Protein AF-A0A6M4NQF6-F1 (afdb_monomer_lite)

Sequence (133 aa):
MIDLNFTDERILATLSPANLKTKEDGSIFQKNGPRLRLYLDAFLLQAAGYEPDAKLSLYSAVRNEKFAALRFCIGSSGLSLSPILRSGKREVRIPGSALRFDMPRFRRVKCWFQIDTAKNTLTVAIPFGSEGC

Radius of gyration: 16.03 Å; chains: 1; bounding box: 34×42×46 Å

Structure (mmCIF, N/CA/C/O backbone):
data_AF-A0A6M4NQF6-F1
#
_entry.id   AF-A0A6M4NQF6-F1
#
loop_
_atom_site.group_PDB
_atom_site.id
_atom_site.type_symbol
_atom_site.label_atom_id
_atom_site.label_alt_id
_atom_site.label_comp_id
_atom_site.label_asym_id
_atom_site.label_entity_id
_atom_site.label_seq_id
_atom_site.pdbx_PDB_ins_code
_atom_site.Cartn_x
_atom_site.Cartn_y
_atom_site.Cartn_z
_atom_site.occupancy
_atom_site.B_iso_or_equiv
_atom_site.auth_seq_id
_atom_site.auth_comp_id
_atom_site.auth_asym_id
_atom_site.auth_atom_id
_atom_site.pdbx_PDB_model_num
ATOM 1 N N . MET A 1 1 ? -5.565 -19.513 -12.459 1.00 33.28 1 MET A N 1
ATOM 2 C CA . MET A 1 1 ? -5.362 -19.505 -10.994 1.00 33.28 1 MET A CA 1
ATOM 3 C C . MET A 1 1 ? -4.105 -18.694 -10.738 1.00 33.28 1 MET A C 1
ATOM 5 O O . MET A 1 1 ? -3.098 -19.023 -11.345 1.00 33.28 1 MET A O 1
ATOM 9 N N . ILE A 1 2 ? -4.170 -17.596 -9.982 1.00 34.19 2 ILE A N 1
ATOM 10 C CA . ILE A 1 2 ? -2.961 -16.833 -9.627 1.00 34.19 2 ILE A CA 1
ATOM 11 C C . ILE A 1 2 ? -2.475 -17.390 -8.294 1.00 34.19 2 ILE A C 1
ATOM 13 O O . ILE A 1 2 ? -3.162 -17.241 -7.285 1.00 34.19 2 ILE A O 1
ATOM 17 N N . ASP A 1 3 ? -1.331 -18.064 -8.329 1.00 36.69 3 ASP A N 1
ATOM 18 C CA . ASP A 1 3 ? -0.634 -18.569 -7.151 1.00 36.69 3 ASP A CA 1
ATOM 19 C C . ASP A 1 3 ? 0.043 -17.382 -6.445 1.00 36.69 3 ASP A C 1
ATOM 21 O O . ASP A 1 3 ? 1.017 -16.812 -6.936 1.00 36.69 3 ASP A O 1
ATOM 25 N N . LEU A 1 4 ? -0.527 -16.932 -5.326 1.00 43.53 4 LEU A N 1
ATOM 26 C CA . LEU A 1 4 ? -0.016 -15.805 -4.538 1.00 43.53 4 LEU A CA 1
ATOM 27 C C . LEU A 1 4 ? 0.920 -16.319 -3.435 1.00 43.53 4 LEU A C 1
ATOM 29 O O . LEU A 1 4 ? 0.620 -16.196 -2.251 1.00 43.53 4 LEU A O 1
ATOM 33 N N . ASN A 1 5 ? 2.061 -16.894 -3.815 1.00 42.84 5 ASN A N 1
ATOM 34 C CA . ASN A 1 5 ? 3.075 -17.378 -2.871 1.00 42.84 5 ASN A CA 1
ATOM 35 C C . ASN A 1 5 ? 4.290 -16.440 -2.805 1.00 42.84 5 ASN A C 1
ATOM 37 O O . ASN A 1 5 ? 5.388 -16.807 -3.197 1.00 42.84 5 ASN A O 1
ATOM 41 N N . PHE A 1 6 ? 4.101 -15.220 -2.288 1.00 47.41 6 PHE A N 1
ATOM 42 C CA . PHE A 1 6 ? 5.212 -14.298 -1.994 1.00 47.41 6 PHE A CA 1
ATOM 43 C C . PHE A 1 6 ? 4.910 -13.425 -0.769 1.00 47.41 6 PHE A C 1
ATOM 45 O O . PHE A 1 6 ? 4.572 -12.248 -0.899 1.00 47.41 6 PHE A O 1
ATOM 52 N N . THR A 1 7 ? 4.970 -13.984 0.444 1.00 50.38 7 THR A N 1
ATOM 53 C CA . THR A 1 7 ? 5.071 -13.152 1.655 1.00 50.38 7 THR A CA 1
ATOM 54 C C . THR A 1 7 ? 6.487 -12.598 1.734 1.00 50.38 7 THR A C 1
ATOM 56 O O . THR A 1 7 ? 7.342 -13.140 2.432 1.00 50.38 7 THR A O 1
ATOM 59 N N . ASP A 1 8 ? 6.750 -11.546 0.974 1.00 60.25 8 ASP A N 1
ATOM 60 C CA . ASP A 1 8 ? 8.050 -10.895 0.944 1.00 60.25 8 ASP A CA 1
ATOM 61 C C . ASP A 1 8 ? 8.042 -9.694 1.907 1.00 60.25 8 ASP A C 1
ATOM 63 O O . ASP A 1 8 ? 7.089 -8.912 1.963 1.00 60.25 8 ASP A O 1
ATOM 67 N N . GLU A 1 9 ? 9.105 -9.515 2.693 1.00 68.94 9 GLU A N 1
ATOM 68 C CA . GLU A 1 9 ? 9.234 -8.412 3.662 1.00 68.94 9 GLU A CA 1
ATOM 69 C C . GLU A 1 9 ? 9.323 -7.034 2.991 1.00 68.94 9 GLU A C 1
ATOM 71 O O . GLU A 1 9 ? 9.434 -5.994 3.655 1.00 68.94 9 GLU A O 1
ATOM 76 N N . ARG A 1 10 ? 9.279 -7.001 1.659 1.00 87.06 10 ARG A N 1
ATOM 77 C CA . ARG A 1 10 ? 9.384 -5.793 0.853 1.00 87.06 10 ARG A CA 1
ATOM 78 C C . ARG A 1 10 ? 8.201 -4.856 1.026 1.00 87.06 10 ARG A C 1
ATOM 80 O O . ARG A 1 10 ? 8.459 -3.655 1.064 1.00 87.06 10 ARG A O 1
ATOM 87 N N . ILE A 1 11 ? 6.978 -5.347 1.244 1.00 92.56 11 ILE A N 1
ATOM 88 C CA . ILE A 1 11 ? 5.823 -4.488 1.555 1.00 92.56 11 ILE A CA 1
ATOM 89 C C . ILE A 1 11 ? 5.180 -4.866 2.889 1.00 92.56 11 ILE A C 1
ATOM 91 O O . ILE A 1 11 ? 4.787 -6.007 3.122 1.00 92.56 11 ILE A O 1
ATOM 95 N N . LEU A 1 12 ? 5.019 -3.867 3.755 1.00 93.38 12 LEU A N 1
ATOM 96 C CA . LEU A 1 12 ? 4.307 -3.990 5.025 1.00 93.38 12 LEU A CA 1
ATOM 97 C C . LEU A 1 12 ? 3.131 -3.019 5.063 1.00 93.38 12 LEU A C 1
ATOM 99 O O . LEU A 1 12 ? 3.241 -1.906 4.555 1.00 93.38 12 LEU A O 1
ATOM 103 N N . ALA A 1 13 ? 2.044 -3.396 5.727 1.00 92.81 13 ALA A N 1
ATOM 104 C CA . ALA A 1 13 ? 0.905 -2.517 5.951 1.00 92.81 13 ALA A CA 1
ATOM 105 C C . ALA A 1 13 ? 0.674 -2.276 7.442 1.00 92.81 13 ALA A C 1
ATOM 107 O O . ALA A 1 13 ? 0.810 -3.191 8.256 1.00 92.81 13 ALA A O 1
ATOM 108 N N . THR A 1 14 ? 0.268 -1.059 7.796 1.00 92.00 14 THR A N 1
ATOM 109 C CA . THR A 1 14 ? -0.280 -0.736 9.120 1.00 92.00 14 THR A CA 1
ATOM 110 C C . THR A 1 14 ? -1.592 0.020 8.968 1.00 92.00 14 THR A C 1
ATOM 112 O O . THR A 1 14 ? -1.745 0.843 8.061 1.00 92.00 14 THR A O 1
ATOM 115 N N . LEU A 1 15 ? -2.540 -0.240 9.867 1.00 88.50 15 LEU A N 1
ATOM 116 C CA . LEU A 1 15 ? -3.781 0.517 9.947 1.00 88.50 15 LEU A CA 1
ATOM 117 C C . LEU A 1 15 ? -3.739 1.407 11.188 1.00 88.50 15 LEU A C 1
ATOM 119 O O . LEU A 1 15 ? -3.750 0.935 12.323 1.00 88.50 15 LEU A O 1
ATOM 123 N N . SER A 1 16 ? -3.675 2.718 10.972 1.00 82.50 16 SER A N 1
ATOM 124 C CA . SER A 1 16 ? -3.837 3.694 12.047 1.00 82.50 16 SER A CA 1
ATOM 125 C C . SER A 1 16 ? -5.334 3.921 12.289 1.00 82.50 16 SER A C 1
ATOM 127 O O . SER A 1 16 ? -6.035 4.263 11.329 1.00 82.50 16 SER A O 1
ATOM 129 N N . PRO A 1 17 ? -5.838 3.771 13.528 1.00 77.56 17 PRO A N 1
ATOM 130 C CA . PRO A 1 17 ? -7.229 4.077 13.842 1.00 77.56 17 PRO A CA 1
ATOM 131 C C . PRO A 1 17 ? -7.514 5.578 13.692 1.00 77.56 17 PRO A C 1
ATOM 133 O O . PRO A 1 17 ? -6.595 6.400 13.603 1.00 77.56 17 PRO A O 1
ATOM 136 N N . ALA A 1 18 ? -8.799 5.939 13.684 1.00 81.25 18 ALA A N 1
ATOM 137 C CA . ALA A 1 18 ? -9.210 7.334 13.760 1.00 81.25 18 ALA A CA 1
ATOM 138 C C . ALA A 1 18 ? -8.674 7.980 15.050 1.00 81.25 18 ALA A C 1
ATOM 140 O O . ALA A 1 18 ? -8.688 7.371 16.120 1.00 81.25 18 ALA A O 1
ATOM 141 N N . ASN A 1 19 ? -8.202 9.221 14.949 1.00 81.50 19 ASN A N 1
ATOM 142 C CA . ASN A 1 19 ? -7.815 10.016 16.109 1.00 81.50 19 ASN A CA 1
ATOM 143 C C . ASN A 1 19 ? -9.011 10.876 16.521 1.00 81.50 19 ASN A C 1
ATOM 14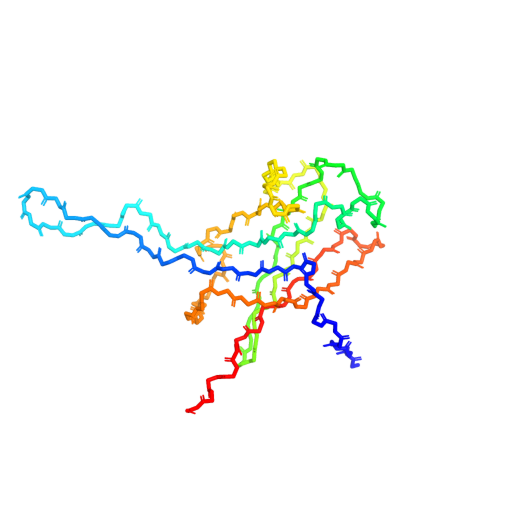5 O O . ASN A 1 19 ? -9.403 11.777 15.773 1.00 81.50 19 ASN A O 1
ATOM 149 N N . LEU A 1 20 ? -9.573 10.581 17.690 1.00 86.62 20 LEU A N 1
ATOM 150 C CA . LEU A 1 20 ? -10.655 11.346 18.298 1.00 86.62 20 LEU A CA 1
ATOM 151 C C . LEU A 1 20 ? -10.079 12.327 19.321 1.00 86.62 20 LEU A C 1
ATOM 153 O O . LEU A 1 20 ? -9.113 12.014 20.019 1.00 86.62 20 LEU A O 1
ATOM 157 N N . LYS A 1 21 ? -10.667 13.517 19.396 1.00 89.56 21 LYS A N 1
ATOM 158 C CA . LYS A 1 21 ? -10.356 14.538 20.392 1.00 89.56 21 LYS A CA 1
ATOM 159 C C . LYS A 1 21 ? -11.631 15.002 21.076 1.00 89.56 21 LYS A C 1
ATOM 161 O O . LYS A 1 21 ? -12.680 15.063 20.444 1.00 89.56 21 LYS A O 1
ATOM 166 N N . THR A 1 22 ? -11.503 15.378 22.337 1.00 92.94 22 THR A N 1
ATOM 167 C CA . THR A 1 22 ? -12.572 16.016 23.105 1.00 92.94 22 THR A CA 1
ATOM 168 C C . THR A 1 22 ? -12.387 17.530 23.039 1.00 92.94 22 THR A C 1
ATOM 170 O O . THR A 1 22 ? -11.256 18.016 23.132 1.00 92.94 22 THR A O 1
ATOM 173 N N . LYS A 1 23 ? -13.471 18.267 22.811 1.00 91.56 23 LYS A N 1
ATOM 174 C CA . LYS A 1 23 ? -13.510 19.728 22.932 1.00 91.56 23 LYS A CA 1
ATOM 175 C C . LYS A 1 23 ? -13.654 20.138 24.402 1.00 91.56 23 LYS A C 1
ATOM 177 O O . LYS A 1 23 ? -13.928 19.305 25.261 1.00 91.56 23 LYS A O 1
ATOM 182 N N . GLU A 1 24 ? -13.502 21.430 24.674 1.00 91.44 24 GLU A N 1
ATOM 183 C CA . GLU A 1 24 ? -13.689 22.008 26.014 1.00 91.44 24 GLU A CA 1
ATOM 184 C C . GLU A 1 24 ? -15.123 21.834 26.542 1.00 91.44 24 GLU A C 1
ATOM 186 O O . GLU A 1 24 ? -15.314 21.652 27.738 1.00 91.44 24 GLU A O 1
ATOM 191 N N . ASP A 1 25 ? -16.118 21.790 25.648 1.00 93.00 25 ASP A N 1
ATOM 192 C CA . ASP A 1 25 ? -17.532 21.535 25.969 1.00 93.00 25 ASP A CA 1
ATOM 193 C C . ASP A 1 25 ? -17.859 20.049 26.243 1.00 93.00 25 ASP A C 1
ATOM 195 O O . ASP A 1 25 ? -19.021 19.686 26.420 1.00 93.00 25 ASP A O 1
ATOM 199 N N . GLY A 1 26 ? -16.851 19.169 26.247 1.00 89.94 26 GLY A N 1
ATOM 200 C CA . GLY A 1 26 ? -17.012 17.727 26.443 1.00 89.94 26 GLY A CA 1
ATOM 201 C C . GLY A 1 26 ? -17.432 16.943 25.193 1.00 89.94 26 GLY A C 1
ATOM 202 O O . GLY A 1 26 ? -17.436 15.711 25.228 1.00 89.94 26 GLY A O 1
ATOM 203 N N . SER A 1 27 ? -17.734 17.598 24.066 1.00 92.75 27 SER A N 1
ATOM 204 C CA . SER A 1 27 ? -18.085 16.905 22.821 1.00 92.75 27 SER A CA 1
ATOM 205 C C . SER A 1 27 ? -16.869 16.233 22.168 1.00 92.75 27 SER A C 1
ATOM 207 O O . SER A 1 27 ? -15.755 16.762 22.162 1.00 92.75 27 SER A O 1
ATOM 209 N N . ILE A 1 28 ? -17.072 15.047 21.585 1.00 90.81 28 ILE A N 1
ATOM 210 C CA . ILE A 1 28 ? -16.023 14.293 20.882 1.00 90.81 28 ILE A CA 1
ATOM 211 C C . ILE A 1 28 ? -16.096 14.593 19.383 1.00 90.81 28 ILE A C 1
ATOM 213 O O . ILE A 1 28 ? -17.158 14.498 18.772 1.00 90.81 28 ILE A O 1
ATOM 217 N N . PHE A 1 29 ? -14.954 14.898 18.764 1.00 88.38 29 PHE A N 1
ATOM 218 C CA . PHE A 1 29 ? -14.828 15.057 17.316 1.00 88.38 29 PHE A CA 1
ATOM 219 C C . PHE A 1 29 ? -13.656 14.253 16.746 1.00 88.38 29 PHE A C 1
ATOM 221 O O . PHE A 1 29 ? -12.646 13.998 17.407 1.00 88.38 29 PHE A O 1
ATOM 228 N N . GLN A 1 30 ? -13.764 13.870 15.476 1.00 86.06 30 GLN A N 1
ATOM 229 C CA . GLN A 1 30 ? -12.702 13.167 14.766 1.00 86.06 30 GLN A CA 1
ATOM 230 C C . GLN A 1 30 ? -11.679 14.162 14.204 1.00 86.06 30 GLN A C 1
ATOM 232 O O . GLN A 1 30 ? -11.943 14.844 13.218 1.00 86.06 30 GLN A O 1
ATOM 237 N N . LYS A 1 31 ? -10.475 14.210 14.790 1.00 83.81 31 LYS A N 1
ATOM 238 C CA . LYS A 1 31 ? -9.364 15.032 14.279 1.00 83.81 31 LYS A CA 1
ATOM 239 C C . LYS A 1 31 ? -8.764 14.446 13.002 1.00 83.81 31 LYS A C 1
ATOM 241 O O . LYS A 1 31 ? -8.394 15.182 12.096 1.00 83.81 31 LYS A O 1
ATOM 246 N N . ASN A 1 32 ? -8.608 13.124 12.945 1.00 80.06 32 ASN A N 1
ATOM 247 C CA . ASN A 1 32 ? -8.106 12.421 11.764 1.00 80.06 32 ASN A CA 1
ATOM 248 C C . ASN A 1 32 ? -8.899 11.134 11.550 1.00 80.06 32 ASN A C 1
ATOM 250 O O . ASN A 1 32 ? -9.119 10.393 12.505 1.00 80.06 32 ASN A O 1
ATOM 254 N N . GLY A 1 33 ? -9.259 10.840 10.301 1.00 78.38 33 GLY A N 1
ATOM 255 C CA . GLY A 1 33 ? -9.827 9.541 9.943 1.00 78.38 33 GLY A CA 1
ATOM 256 C C . GLY A 1 33 ? -8.815 8.397 10.019 1.00 78.38 33 GLY A C 1
ATOM 257 O O . GLY A 1 33 ? -7.609 8.649 10.144 1.00 78.38 33 GLY A O 1
ATOM 258 N N . PRO A 1 34 ? -9.296 7.146 9.931 1.00 82.81 34 PRO A N 1
ATOM 259 C CA . PRO A 1 34 ? -8.424 5.987 9.839 1.00 82.81 34 PRO A CA 1
ATOM 260 C C . PRO A 1 34 ? -7.551 6.091 8.585 1.00 82.81 34 PRO A C 1
ATOM 262 O O . PRO A 1 34 ? -7.967 6.617 7.546 1.00 82.81 34 PRO A O 1
ATOM 265 N N . ARG A 1 35 ? -6.310 5.619 8.689 1.00 88.56 35 ARG A N 1
ATOM 266 C CA . ARG A 1 35 ? -5.332 5.689 7.598 1.00 88.56 35 ARG A CA 1
ATOM 267 C C . ARG A 1 35 ? -4.621 4.365 7.451 1.00 88.56 35 ARG A C 1
ATOM 269 O O . ARG A 1 35 ? -4.019 3.875 8.406 1.00 88.56 35 ARG A O 1
ATOM 276 N N . LEU A 1 36 ? -4.642 3.844 6.236 1.00 92.81 36 LEU A N 1
ATOM 277 C CA . LEU A 1 36 ? -3.798 2.737 5.843 1.00 92.81 36 LEU A CA 1
ATOM 278 C C . LEU A 1 36 ? -2.443 3.291 5.400 1.00 92.81 36 LEU A C 1
ATOM 280 O O . LEU A 1 36 ? -2.369 4.264 4.647 1.00 92.81 36 LEU A O 1
ATOM 284 N N . ARG A 1 37 ? -1.364 2.676 5.869 1.00 93.88 37 ARG A N 1
ATOM 285 C CA . ARG A 1 37 ? -0.002 3.000 5.446 1.00 93.88 37 ARG A CA 1
ATOM 286 C C . ARG A 1 37 ? 0.623 1.764 4.836 1.00 93.88 37 ARG A C 1
ATOM 288 O O . ARG A 1 37 ? 0.615 0.716 5.478 1.00 93.88 37 ARG A O 1
ATOM 295 N N . LEU A 1 38 ? 1.173 1.901 3.635 1.00 94.75 38 LEU A N 1
ATOM 296 C CA . LEU A 1 38 ? 2.026 0.876 3.043 1.00 94.75 38 LEU A CA 1
ATOM 297 C C . LEU A 1 38 ? 3.480 1.335 3.140 1.00 94.75 38 LEU A C 1
ATOM 299 O O . LEU A 1 38 ? 3.802 2.474 2.804 1.00 94.75 38 LEU A O 1
ATOM 303 N N . TYR A 1 39 ? 4.343 0.440 3.602 1.00 94.69 39 TYR A N 1
ATOM 304 C CA . TYR A 1 39 ? 5.784 0.620 3.709 1.00 94.69 39 TYR A CA 1
ATOM 305 C C . TYR A 1 39 ? 6.449 -0.261 2.667 1.00 94.69 39 TYR A C 1
ATOM 307 O O . TYR A 1 39 ? 6.526 -1.476 2.841 1.00 94.69 39 TYR A O 1
ATOM 315 N N . LEU A 1 40 ? 6.905 0.358 1.589 1.00 94.75 40 LEU A N 1
ATOM 316 C CA . LEU A 1 40 ? 7.556 -0.306 0.471 1.00 94.75 40 LEU A CA 1
ATOM 317 C C . LEU A 1 40 ? 9.065 -0.281 0.695 1.00 94.75 40 LEU A C 1
ATOM 319 O O . LEU A 1 40 ? 9.605 0.688 1.226 1.00 94.75 40 LEU A O 1
ATOM 323 N N . ASP A 1 41 ? 9.755 -1.339 0.292 1.00 93.62 41 ASP A N 1
ATOM 324 C CA . ASP A 1 41 ? 11.207 -1.339 0.147 1.00 93.62 41 ASP A CA 1
ATOM 325 C C . ASP A 1 41 ? 11.651 -0.149 -0.712 1.00 93.62 41 ASP A C 1
ATOM 327 O O . ASP A 1 41 ? 11.027 0.145 -1.734 1.00 93.62 41 ASP A O 1
ATOM 331 N N . ALA A 1 42 ? 12.682 0.580 -0.271 1.00 90.44 42 ALA A N 1
ATOM 332 C CA . ALA A 1 42 ? 13.044 1.862 -0.879 1.00 90.44 42 ALA A CA 1
ATOM 333 C C . ALA A 1 42 ? 13.385 1.756 -2.371 1.00 90.44 42 ALA A C 1
ATOM 335 O O . ALA A 1 42 ? 13.159 2.714 -3.110 1.00 90.44 42 ALA A O 1
ATOM 336 N N . PHE A 1 43 ? 13.878 0.593 -2.799 1.00 90.62 43 PHE A N 1
ATOM 337 C CA . PHE A 1 43 ? 14.298 0.319 -4.169 1.00 90.62 43 PHE A CA 1
ATOM 338 C C . PHE A 1 43 ? 13.319 -0.586 -4.921 1.00 90.62 43 PHE A C 1
ATOM 340 O O . PHE A 1 43 ? 13.624 -1.017 -6.027 1.00 90.62 43 PHE A O 1
ATOM 347 N N . LEU A 1 44 ? 12.138 -0.872 -4.359 1.00 93.19 44 LEU A N 1
ATOM 348 C CA . LEU A 1 44 ? 11.184 -1.812 -4.949 1.00 93.19 44 LEU A CA 1
ATOM 349 C C . LEU A 1 44 ? 10.795 -1.442 -6.385 1.00 93.19 44 LEU A C 1
ATOM 351 O O . LEU A 1 44 ? 10.847 -2.285 -7.274 1.00 93.19 44 LEU A O 1
ATOM 355 N N . LEU A 1 45 ? 10.395 -0.184 -6.595 1.00 93.50 45 LEU A N 1
ATOM 356 C CA . LEU A 1 45 ? 9.960 0.296 -7.907 1.00 93.50 45 LEU A CA 1
ATOM 357 C C . LEU A 1 45 ? 11.156 0.504 -8.849 1.00 93.50 45 LEU A C 1
ATOM 359 O O . LEU A 1 45 ? 11.075 0.151 -10.019 1.00 93.50 45 LEU A O 1
ATOM 363 N N . GLN A 1 46 ? 12.291 0.980 -8.332 1.00 92.94 46 GLN A N 1
ATOM 364 C CA . GLN A 1 46 ? 13.513 1.151 -9.129 1.00 92.94 46 GLN A CA 1
ATOM 365 C C . GLN A 1 46 ? 14.046 -0.182 -9.659 1.00 92.94 46 GLN A C 1
ATOM 367 O O . GLN A 1 46 ? 14.412 -0.280 -10.824 1.00 92.94 46 GLN A O 1
ATOM 372 N N . ALA A 1 47 ? 14.007 -1.239 -8.843 1.00 91.50 47 ALA A N 1
ATOM 373 C CA . ALA A 1 47 ? 14.376 -2.589 -9.265 1.00 91.50 47 ALA A CA 1
ATOM 374 C C . ALA A 1 47 ? 13.464 -3.142 -10.376 1.00 91.50 47 ALA A C 1
ATOM 376 O O . ALA A 1 47 ? 13.863 -4.055 -11.090 1.00 91.50 47 ALA A O 1
ATOM 377 N N . ALA A 1 48 ? 12.255 -2.593 -10.530 1.00 91.00 48 ALA A N 1
ATOM 378 C CA . ALA A 1 48 ? 11.336 -2.906 -11.621 1.00 91.00 48 ALA A CA 1
ATOM 379 C C . ALA A 1 48 ? 11.436 -1.921 -12.808 1.00 91.00 48 ALA A C 1
ATOM 381 O O . ALA A 1 48 ? 10.635 -2.017 -13.734 1.00 91.00 48 ALA A O 1
ATOM 382 N N . GLY A 1 49 ? 12.402 -0.992 -12.790 1.00 94.69 49 GLY A N 1
ATOM 383 C CA . GLY A 1 49 ? 12.674 -0.044 -13.875 1.00 94.69 49 GLY A CA 1
ATOM 384 C C . GLY A 1 49 ? 11.929 1.292 -13.793 1.00 94.69 49 GLY A C 1
ATOM 385 O O . GLY A 1 49 ? 11.938 2.036 -14.767 1.00 94.69 49 GLY A O 1
ATOM 386 N N . TYR A 1 50 ? 11.277 1.612 -12.669 1.00 95.31 50 TYR A N 1
ATOM 387 C CA . TYR A 1 50 ? 10.572 2.888 -12.503 1.00 95.31 50 TYR A CA 1
ATOM 388 C C . TYR A 1 50 ? 11.445 3.974 -11.872 1.00 95.31 50 TYR A C 1
ATOM 390 O O . TYR A 1 50 ? 12.321 3.696 -11.051 1.00 95.31 50 TYR A O 1
ATOM 398 N N . GLU A 1 51 ? 11.115 5.227 -12.180 1.00 92.62 51 GLU A N 1
ATOM 399 C CA . GLU A 1 51 ? 11.803 6.395 -11.635 1.00 92.62 51 GLU A CA 1
ATOM 400 C C . GLU A 1 51 ? 11.710 6.494 -10.096 1.00 92.62 51 GLU A C 1
ATOM 402 O O . GLU A 1 51 ? 10.696 6.112 -9.495 1.00 92.62 51 GLU A O 1
ATOM 407 N N . PRO A 1 52 ? 12.736 7.047 -9.417 1.00 87.75 52 PRO A N 1
ATOM 408 C CA . PRO A 1 52 ? 12.746 7.212 -7.962 1.00 87.75 52 PRO A CA 1
ATOM 409 C C . PRO A 1 52 ? 11.595 8.045 -7.383 1.00 87.75 52 PRO A C 1
ATOM 411 O O . PRO A 1 52 ? 11.318 7.941 -6.182 1.00 87.75 52 PRO A O 1
ATOM 414 N N . ASP A 1 53 ? 10.968 8.897 -8.189 1.00 90.06 53 ASP A N 1
ATOM 415 C CA . ASP A 1 53 ? 9.850 9.768 -7.825 1.00 90.06 53 ASP A CA 1
ATOM 416 C C . ASP A 1 53 ? 8.494 9.266 -8.351 1.00 90.06 53 ASP A C 1
ATOM 418 O O . ASP A 1 53 ? 7.485 9.968 -8.221 1.00 90.06 53 ASP A O 1
ATOM 422 N N . ALA A 1 54 ? 8.448 8.032 -8.872 1.00 94.38 54 ALA A N 1
ATOM 423 C CA . ALA A 1 54 ? 7.215 7.385 -9.287 1.00 94.38 54 ALA A CA 1
ATOM 424 C C . ALA A 1 54 ? 6.156 7.430 -8.172 1.00 94.38 54 ALA A C 1
ATOM 426 O O . ALA A 1 54 ? 6.409 7.152 -6.993 1.00 94.38 54 ALA A O 1
ATOM 427 N N . LYS A 1 55 ? 4.938 7.777 -8.572 1.00 95.81 55 LYS A N 1
ATOM 428 C CA . LYS A 1 55 ? 3.763 7.925 -7.719 1.00 95.81 55 LYS A CA 1
ATOM 429 C C . LYS A 1 55 ? 2.809 6.760 -7.919 1.00 95.81 55 LYS A C 1
ATOM 431 O O . LYS A 1 55 ? 2.796 6.106 -8.962 1.00 95.81 55 LYS A O 1
ATOM 436 N N . LEU A 1 56 ? 1.995 6.523 -6.894 1.00 97.12 56 LEU A N 1
ATOM 437 C CA . LEU A 1 56 ? 1.005 5.454 -6.876 1.00 97.12 56 LEU A CA 1
ATOM 438 C C . LEU A 1 56 ? -0.406 6.040 -6.880 1.00 97.12 56 LEU A C 1
ATOM 440 O O . LEU A 1 56 ? -0.829 6.692 -5.924 1.00 97.12 56 LEU A O 1
ATOM 444 N N . SER A 1 57 ? -1.156 5.769 -7.942 1.00 96.69 57 SER A N 1
ATOM 445 C CA . SER A 1 57 ? -2.563 6.152 -8.064 1.00 96.69 57 SER A CA 1
ATOM 446 C C . SER A 1 57 ? -3.459 4.949 -7.803 1.00 96.69 57 SER A C 1
ATOM 448 O O . SER A 1 57 ? -3.528 4.042 -8.628 1.00 96.69 57 SER A O 1
ATOM 450 N N . LEU A 1 58 ? -4.138 4.924 -6.653 1.00 96.25 58 LEU A N 1
ATOM 451 C CA . LEU A 1 58 ? -5.096 3.868 -6.314 1.00 96.25 58 LEU A CA 1
ATOM 452 C C . LEU A 1 58 ? -6.308 3.958 -7.251 1.00 96.25 58 LEU A C 1
ATOM 454 O O . LEU A 1 58 ? -7.026 4.955 -7.215 1.00 96.25 58 LEU A O 1
ATOM 458 N N . TYR A 1 59 ? -6.557 2.917 -8.045 1.00 95.06 59 TYR A N 1
ATOM 459 C CA . TYR A 1 59 ? -7.705 2.874 -8.963 1.00 95.06 59 TYR A CA 1
ATOM 460 C C . TYR A 1 59 ? -8.724 1.788 -8.604 1.00 95.06 59 TYR A C 1
ATOM 462 O O . TYR A 1 59 ? -9.871 1.846 -9.039 1.00 95.06 59 TYR A O 1
ATOM 470 N N . SER A 1 60 ? -8.328 0.790 -7.813 1.00 94.75 60 SER A N 1
ATOM 471 C CA . SER A 1 60 ? -9.223 -0.277 -7.378 1.00 94.75 60 SER A CA 1
ATOM 472 C C . SER A 1 60 ? -8.812 -0.784 -6.006 1.00 94.75 60 SER A C 1
ATOM 474 O O . SER A 1 60 ? -7.646 -1.091 -5.768 1.00 94.75 60 SER A O 1
ATOM 476 N N . ALA A 1 61 ? -9.793 -0.943 -5.129 1.00 94.25 61 ALA A N 1
ATOM 477 C CA . ALA A 1 61 ? -9.657 -1.627 -3.857 1.00 94.25 61 ALA A CA 1
ATOM 478 C C . ALA A 1 61 ? -10.799 -2.638 -3.759 1.00 94.25 61 ALA A C 1
ATOM 480 O O . ALA A 1 61 ? -11.963 -2.277 -3.928 1.00 94.25 61 ALA A O 1
ATOM 481 N N . VAL A 1 62 ? -10.470 -3.900 -3.508 1.00 92.88 62 VAL A N 1
ATOM 482 C CA . VAL A 1 62 ? -11.453 -4.968 -3.298 1.00 92.88 62 VAL A CA 1
ATOM 483 C C . VAL A 1 62 ? -11.066 -5.762 -2.064 1.00 92.88 62 VAL A C 1
ATOM 485 O O . VAL A 1 62 ? -9.883 -5.876 -1.748 1.00 92.88 62 VAL A O 1
ATOM 488 N N . ARG A 1 63 ? -12.048 -6.337 -1.375 1.00 91.56 63 ARG A N 1
ATOM 489 C CA . ARG A 1 63 ? -11.799 -7.271 -0.276 1.00 91.56 63 ARG A CA 1
ATOM 490 C C . ARG A 1 63 ? -12.571 -8.562 -0.480 1.00 91.56 63 ARG A C 1
ATOM 492 O O . ARG A 1 63 ? -13.639 -8.556 -1.087 1.00 91.56 63 ARG A O 1
ATOM 499 N N . ASN A 1 64 ? -12.036 -9.639 0.066 1.00 89.44 64 ASN A N 1
ATOM 500 C CA . ASN A 1 64 ? -12.765 -10.874 0.332 1.00 89.44 64 ASN A CA 1
ATOM 501 C C . ASN A 1 64 ? -12.587 -11.233 1.813 1.00 89.44 64 ASN A C 1
ATOM 503 O O . ASN A 1 64 ? -12.128 -10.409 2.596 1.00 89.44 64 ASN A O 1
ATOM 507 N N . GLU A 1 65 ? -12.944 -12.450 2.206 1.00 86.94 65 GLU A N 1
ATOM 508 C CA . GLU A 1 65 ? -12.832 -12.905 3.598 1.00 86.94 65 GLU A CA 1
ATOM 509 C C . GLU A 1 65 ? -11.383 -13.030 4.094 1.00 86.94 65 GLU A C 1
ATOM 511 O O . GLU A 1 65 ? -11.139 -13.000 5.294 1.00 86.94 65 GLU A O 1
ATOM 516 N N . LYS A 1 66 ? -10.407 -13.158 3.187 1.00 88.25 66 LYS A N 1
ATOM 517 C CA . LYS A 1 66 ? -9.009 -13.466 3.525 1.00 88.25 66 LYS A CA 1
ATOM 518 C C . LYS A 1 66 ? -8.079 -12.259 3.427 1.00 88.25 66 LYS A C 1
ATOM 520 O O . LYS A 1 66 ? -7.059 -12.211 4.111 1.00 88.25 66 LYS A O 1
ATOM 525 N N . PHE A 1 67 ? -8.368 -11.307 2.543 1.00 90.88 67 PHE A N 1
ATOM 526 C CA . PHE A 1 67 ? -7.489 -10.167 2.294 1.00 90.88 67 PHE A CA 1
ATOM 527 C C . PHE A 1 67 ? -8.203 -8.980 1.638 1.00 90.88 67 PHE A C 1
ATOM 529 O O . PHE A 1 67 ? -9.265 -9.107 1.022 1.00 90.88 67 PHE A O 1
ATOM 536 N N . ALA A 1 68 ? -7.540 -7.824 1.687 1.00 92.94 68 ALA A N 1
ATOM 537 C CA . ALA A 1 68 ? -7.829 -6.668 0.841 1.00 92.94 68 ALA A CA 1
ATOM 538 C C . ALA A 1 68 ? -6.775 -6.541 -0.263 1.00 92.94 68 ALA A C 1
ATOM 540 O O . ALA A 1 68 ? -5.586 -6.471 0.032 1.00 92.94 68 ALA A O 1
ATOM 541 N N . ALA A 1 69 ? -7.194 -6.475 -1.525 1.00 94.38 69 ALA A N 1
ATOM 542 C CA . ALA A 1 69 ? -6.327 -6.189 -2.662 1.00 94.38 69 ALA A CA 1
ATOM 543 C C . ALA A 1 69 ? -6.484 -4.736 -3.112 1.00 94.38 69 ALA A C 1
ATOM 545 O O . ALA A 1 69 ? -7.568 -4.292 -3.495 1.00 94.38 69 ALA A O 1
ATOM 546 N N . LEU A 1 70 ? -5.367 -4.017 -3.107 1.00 95.81 70 LEU A N 1
ATOM 547 C CA . LEU A 1 70 ? -5.241 -2.636 -3.547 1.00 95.81 70 LEU A CA 1
ATOM 548 C C . LEU A 1 70 ? -4.443 -2.602 -4.841 1.00 95.81 70 LEU A C 1
ATOM 550 O O . LEU A 1 70 ? -3.348 -3.158 -4.908 1.00 95.81 70 LEU A O 1
ATOM 554 N N . ARG A 1 71 ? -4.985 -1.951 -5.865 1.00 96.62 71 ARG A N 1
ATOM 555 C CA . ARG A 1 71 ? -4.367 -1.855 -7.184 1.00 96.62 71 ARG A CA 1
ATOM 556 C C . ARG A 1 71 ? -4.053 -0.408 -7.510 1.00 96.62 71 ARG A C 1
ATOM 558 O O . ARG A 1 71 ? -4.927 0.462 -7.458 1.00 96.62 71 ARG A O 1
ATOM 565 N N . PHE A 1 72 ? -2.799 -0.185 -7.866 1.00 97.69 72 PHE A N 1
ATOM 566 C CA . PHE A 1 72 ? -2.241 1.119 -8.164 1.00 97.69 72 PHE A CA 1
ATOM 567 C C . PHE A 1 72 ? -1.738 1.158 -9.601 1.00 97.69 72 PHE A C 1
ATOM 569 O O . PHE A 1 72 ? -1.120 0.197 -10.062 1.00 97.69 72 PHE A O 1
ATOM 576 N N . CYS A 1 73 ? -1.959 2.280 -10.276 1.00 97.75 73 CYS A N 1
ATOM 577 C CA . CYS A 1 73 ? -1.170 2.659 -11.441 1.00 97.75 73 CYS A CA 1
ATOM 578 C C . CYS A 1 73 ? 0.120 3.317 -10.947 1.00 97.75 73 CYS A C 1
ATOM 580 O O . CYS A 1 73 ? 0.082 4.129 -10.016 1.00 97.75 73 CYS A O 1
ATOM 582 N N . ILE A 1 74 ? 1.239 2.962 -11.566 1.00 97.31 74 ILE A N 1
ATOM 583 C CA . ILE A 1 74 ? 2.558 3.534 -11.313 1.00 97.31 74 ILE A CA 1
ATOM 584 C C . ILE A 1 74 ? 2.813 4.581 -12.399 1.00 97.31 74 ILE A C 1
ATOM 586 O O . ILE A 1 74 ? 2.679 4.287 -13.585 1.00 97.31 74 ILE A O 1
ATOM 590 N N . GLY A 1 75 ? 3.144 5.812 -12.013 1.00 95.31 75 GLY A N 1
ATOM 591 C CA . GLY A 1 75 ? 3.391 6.885 -12.979 1.00 95.31 75 GLY A CA 1
ATOM 592 C C . GLY A 1 75 ? 3.753 8.214 -12.323 1.00 95.31 75 GLY A C 1
ATOM 593 O O . GLY A 1 75 ? 4.254 8.245 -11.207 1.00 95.31 75 GLY A O 1
ATOM 594 N N . SER A 1 76 ? 3.481 9.330 -12.999 1.00 93.00 76 SER A N 1
ATOM 595 C CA . SER A 1 76 ? 3.826 10.684 -12.523 1.00 93.00 76 SER A CA 1
ATOM 596 C C . SER A 1 76 ? 2.736 11.359 -11.673 1.00 93.00 76 SER A C 1
ATOM 598 O O . SER A 1 76 ? 2.948 12.446 -11.115 1.00 93.00 76 SER A O 1
ATOM 600 N N . SER A 1 77 ? 1.567 10.724 -11.537 1.00 91.88 77 SER A N 1
ATOM 601 C CA . SER A 1 77 ? 0.403 11.221 -10.796 1.00 91.88 77 SER A CA 1
ATOM 602 C C . SER A 1 77 ? 0.013 10.291 -9.642 1.00 91.88 77 SER A C 1
ATOM 604 O O . SER A 1 77 ? 0.290 9.090 -9.661 1.00 91.88 77 SER A O 1
ATOM 606 N N . GLY A 1 78 ? -0.633 10.851 -8.616 1.00 93.75 78 GLY A N 1
ATOM 607 C CA . GLY A 1 78 ? -1.119 10.107 -7.454 1.00 93.75 78 GLY A CA 1
ATOM 608 C C . GLY A 1 78 ? -0.372 10.417 -6.165 1.00 93.75 78 GLY A C 1
ATOM 609 O O . GLY A 1 78 ? 0.127 11.524 -5.957 1.00 93.75 78 GLY A O 1
ATOM 610 N N . LEU A 1 79 ? -0.336 9.429 -5.276 1.00 92.69 79 LEU A N 1
ATOM 611 C CA . LEU A 1 79 ? 0.260 9.548 -3.956 1.00 92.69 79 LEU A CA 1
ATOM 612 C C . LEU A 1 79 ? 1.784 9.493 -4.064 1.00 92.69 79 LEU A C 1
ATOM 614 O O . LEU A 1 79 ? 2.348 8.511 -4.552 1.00 92.69 79 LEU A O 1
ATOM 618 N N . SER A 1 80 ? 2.439 10.540 -3.567 1.00 92.94 80 SER A N 1
ATOM 619 C CA . SER A 1 80 ? 3.891 10.570 -3.439 1.00 92.94 80 SER A CA 1
ATOM 620 C C . SER A 1 80 ? 4.361 9.604 -2.355 1.00 92.94 80 SER A C 1
ATOM 622 O O . SER A 1 80 ? 3.764 9.506 -1.277 1.00 92.94 80 SER A O 1
ATOM 624 N N . LEU A 1 81 ? 5.475 8.934 -2.631 1.00 92.81 81 LEU A N 1
ATOM 625 C CA . LEU A 1 81 ? 6.209 8.178 -1.629 1.00 92.81 81 LEU A CA 1
ATOM 626 C C . LEU A 1 81 ? 6.950 9.146 -0.697 1.00 92.81 81 LEU A C 1
ATOM 628 O O . LEU A 1 81 ? 7.507 10.149 -1.145 1.00 92.81 81 LEU A O 1
ATOM 632 N N . SER A 1 82 ? 6.979 8.847 0.601 1.00 93.00 82 SER A N 1
ATOM 633 C CA . SER A 1 82 ? 7.809 9.598 1.543 1.00 93.00 82 SER A CA 1
ATOM 634 C C . SER A 1 82 ? 9.301 9.479 1.190 1.00 93.00 82 SER A C 1
ATOM 636 O O . SER A 1 82 ? 9.701 8.521 0.518 1.00 93.00 82 SER A O 1
ATOM 638 N N . PRO A 1 83 ? 10.159 10.360 1.740 1.00 92.50 83 PRO A N 1
ATOM 639 C CA . PRO A 1 83 ? 11.591 10.088 1.818 1.00 92.50 83 PRO A CA 1
ATOM 640 C C . PRO A 1 83 ? 11.871 8.714 2.441 1.00 92.50 83 PRO A C 1
ATOM 642 O O . PRO A 1 83 ? 11.037 8.171 3.180 1.00 92.50 83 PRO A O 1
ATOM 645 N N . ILE A 1 84 ? 13.054 8.164 2.153 1.00 92.19 84 ILE A N 1
ATOM 646 C CA . ILE A 1 84 ? 13.496 6.889 2.723 1.00 92.19 84 ILE A CA 1
ATOM 647 C C . ILE A 1 84 ? 13.608 7.047 4.243 1.00 92.19 84 ILE A C 1
ATOM 649 O O . ILE A 1 84 ? 14.340 7.893 4.753 1.00 92.19 84 ILE A O 1
ATOM 653 N N . LEU A 1 85 ? 12.847 6.235 4.971 1.00 89.31 85 LEU A N 1
ATOM 654 C CA . LEU A 1 85 ? 12.875 6.164 6.425 1.00 89.31 85 LEU A CA 1
ATOM 655 C C . LEU A 1 85 ? 14.143 5.437 6.889 1.00 89.31 85 LEU A C 1
ATOM 657 O O . LEU A 1 85 ? 14.712 4.637 6.150 1.00 89.31 85 LEU A O 1
ATOM 661 N N . ARG A 1 86 ? 14.529 5.608 8.162 1.00 88.31 86 ARG A N 1
ATOM 662 C CA . ARG A 1 86 ? 15.672 4.889 8.772 1.00 88.31 86 ARG A CA 1
ATOM 663 C C . ARG A 1 86 ? 15.595 3.364 8.628 1.00 88.31 86 ARG A C 1
ATOM 665 O O . ARG A 1 86 ? 16.616 2.697 8.678 1.00 88.31 86 ARG A O 1
ATOM 672 N N . SER A 1 87 ? 14.396 2.817 8.432 1.00 85.25 87 SER A N 1
ATOM 673 C CA . SER A 1 87 ? 14.168 1.393 8.183 1.00 85.25 87 SER A CA 1
ATOM 674 C C . SER A 1 87 ? 14.458 0.943 6.742 1.00 85.25 87 SER A C 1
ATOM 676 O O . SER A 1 87 ? 14.099 -0.178 6.398 1.00 85.25 87 SER A O 1
ATOM 678 N N . GLY A 1 88 ? 14.968 1.814 5.863 1.00 90.50 88 GLY A N 1
ATOM 679 C CA . GLY A 1 88 ? 15.150 1.513 4.436 1.00 90.50 88 GLY A CA 1
ATOM 680 C C . GLY A 1 88 ? 13.836 1.394 3.650 1.00 90.50 88 GLY A C 1
ATOM 681 O O . GLY A 1 88 ? 13.803 0.804 2.574 1.00 90.50 88 GLY A O 1
ATOM 682 N N . LYS A 1 89 ? 12.729 1.927 4.184 1.00 92.19 89 LYS A N 1
ATOM 683 C CA . LYS A 1 89 ? 11.393 1.859 3.569 1.00 92.19 89 LYS A CA 1
ATOM 684 C C . LYS A 1 89 ? 10.914 3.240 3.136 1.00 92.19 89 LYS A C 1
ATOM 686 O O . LYS A 1 89 ? 11.286 4.239 3.747 1.00 92.19 89 LYS A O 1
ATOM 691 N N . ARG A 1 90 ? 10.024 3.292 2.151 1.00 93.69 90 ARG A N 1
ATOM 692 C CA . ARG A 1 90 ? 9.222 4.472 1.806 1.00 93.69 90 ARG A CA 1
ATOM 693 C C . ARG A 1 90 ? 7.765 4.242 2.192 1.00 93.69 90 ARG A C 1
ATOM 695 O O . ARG A 1 90 ? 7.241 3.147 2.014 1.00 93.69 90 ARG A O 1
ATOM 702 N N . GLU A 1 91 ? 7.117 5.263 2.738 1.00 94.56 91 GLU A N 1
ATOM 703 C CA . GLU A 1 91 ? 5.717 5.214 3.164 1.00 94.56 91 GLU A CA 1
ATOM 704 C C . GLU A 1 91 ? 4.809 5.833 2.094 1.00 94.56 91 GLU A C 1
ATOM 706 O O . GLU A 1 91 ? 5.084 6.927 1.601 1.00 94.56 91 GLU A O 1
ATOM 711 N N . VAL A 1 92 ? 3.689 5.174 1.797 1.00 94.62 92 VAL A N 1
ATOM 712 C CA . VAL A 1 92 ? 2.542 5.772 1.102 1.00 94.62 92 VAL A CA 1
ATOM 713 C C . VAL A 1 92 ? 1.319 5.740 2.013 1.00 94.62 92 VAL A C 1
ATOM 715 O O . VAL A 1 92 ? 1.005 4.724 2.641 1.00 94.62 92 VAL A O 1
ATOM 718 N N . ARG A 1 93 ? 0.636 6.883 2.115 1.00 93.25 93 ARG A N 1
ATOM 719 C CA . ARG A 1 93 ? -0.522 7.077 2.996 1.00 93.25 93 ARG A CA 1
ATOM 720 C C . ARG A 1 93 ? -1.805 7.042 2.190 1.00 93.25 93 ARG A C 1
ATOM 722 O O . ARG A 1 93 ? -1.999 7.869 1.306 1.00 93.25 93 ARG A O 1
ATOM 729 N N . ILE A 1 94 ? -2.699 6.137 2.558 1.00 92.69 94 ILE A N 1
ATOM 730 C CA . ILE A 1 94 ? -3.992 5.947 1.911 1.00 92.69 94 ILE A CA 1
ATOM 731 C C . ILE A 1 94 ? -5.078 6.324 2.928 1.00 92.69 94 ILE A C 1
ATOM 733 O O . ILE A 1 94 ? -5.181 5.691 3.987 1.00 92.69 94 ILE A O 1
ATOM 737 N N . PRO A 1 95 ? -5.874 7.376 2.666 1.00 87.12 95 PRO A N 1
ATOM 738 C CA . PRO A 1 95 ? -7.028 7.700 3.497 1.00 87.12 95 PRO A CA 1
ATOM 739 C C . PRO A 1 95 ? -7.999 6.519 3.546 1.00 87.12 95 PRO A C 1
ATOM 741 O O . PRO A 1 95 ? -8.284 5.924 2.509 1.00 87.12 95 PRO A O 1
ATOM 744 N N . GLY A 1 96 ? -8.551 6.197 4.719 1.00 82.88 96 GLY A N 1
ATOM 745 C CA . GLY A 1 96 ? -9.527 5.106 4.841 1.00 82.88 96 GLY A CA 1
ATOM 746 C C . GLY A 1 96 ? -10.753 5.294 3.940 1.00 82.88 96 GLY A C 1
ATOM 747 O O . GLY A 1 96 ? -11.249 4.327 3.374 1.00 82.88 96 GLY A O 1
ATOM 748 N N . SER A 1 97 ? -11.167 6.544 3.700 1.00 84.62 97 SER A N 1
ATOM 749 C CA . SER A 1 97 ? -12.253 6.881 2.768 1.00 84.62 97 SER A CA 1
ATOM 750 C C . SER A 1 97 ? -11.995 6.438 1.322 1.00 84.62 97 SER A C 1
ATOM 752 O O . SER A 1 97 ? -12.947 6.244 0.573 1.00 84.62 97 SER A O 1
ATOM 754 N N . ALA A 1 98 ? -10.736 6.237 0.921 1.00 87.31 98 ALA A N 1
ATOM 755 C CA . ALA A 1 98 ? -10.389 5.771 -0.419 1.00 87.31 98 ALA A CA 1
ATOM 756 C C . ALA A 1 98 ? -10.619 4.260 -0.614 1.00 87.31 98 ALA A C 1
ATOM 758 O O . ALA A 1 98 ? -10.731 3.808 -1.750 1.00 87.31 98 ALA A O 1
ATOM 759 N N . LEU A 1 99 ? -10.697 3.476 0.470 1.00 86.00 99 LEU A N 1
ATOM 760 C CA . LEU A 1 99 ? -10.818 2.016 0.398 1.00 86.00 99 LEU A CA 1
ATOM 761 C C . LEU A 1 99 ? -12.243 1.554 0.071 1.00 86.00 99 LEU A C 1
ATOM 763 O O . LEU A 1 99 ? -12.406 0.471 -0.472 1.00 86.00 99 LEU A O 1
ATOM 767 N N . ARG A 1 100 ? -13.267 2.377 0.346 1.00 85.38 100 ARG A N 1
ATOM 768 C CA . ARG A 1 100 ? -14.701 2.060 0.150 1.00 85.38 100 ARG A CA 1
ATOM 769 C C . ARG A 1 100 ? -15.212 0.831 0.923 1.00 85.38 100 ARG A C 1
ATOM 771 O O . ARG A 1 100 ? -16.326 0.382 0.682 1.00 85.38 100 ARG A O 1
ATOM 778 N N . PHE A 1 101 ? -14.425 0.300 1.851 1.00 85.50 101 PHE A N 1
ATOM 779 C CA . PHE A 1 101 ? -14.806 -0.761 2.776 1.00 85.50 101 PHE A CA 1
ATOM 780 C C . PHE A 1 101 ? -14.022 -0.629 4.080 1.00 85.50 101 PHE A C 1
ATOM 782 O O . PHE A 1 101 ? -12.943 -0.028 4.114 1.00 85.50 101 PHE A O 1
ATOM 789 N N . ASP A 1 102 ? -14.540 -1.250 5.136 1.00 84.31 102 ASP A N 1
ATOM 790 C CA . ASP A 1 102 ? -13.850 -1.318 6.417 1.00 84.31 102 ASP A CA 1
ATOM 791 C C . ASP A 1 102 ? -12.730 -2.360 6.383 1.00 84.31 102 ASP A C 1
ATOM 793 O O . ASP A 1 102 ? -12.926 -3.516 5.984 1.00 84.31 102 ASP A O 1
ATOM 797 N N . MET A 1 103 ? -11.541 -1.940 6.815 1.00 84.50 103 MET A N 1
ATOM 798 C CA . MET A 1 103 ? -10.410 -2.834 7.051 1.00 84.50 103 MET A CA 1
ATOM 799 C C . MET A 1 103 ? -10.507 -3.422 8.462 1.00 84.50 103 MET A C 1
ATOM 801 O O . MET A 1 103 ? -10.761 -2.662 9.405 1.00 84.50 103 MET A O 1
ATOM 805 N N . PRO A 1 104 ? -10.236 -4.727 8.648 1.00 82.19 104 PRO A N 1
ATOM 806 C CA . PRO A 1 104 ? -10.077 -5.279 9.985 1.00 82.19 104 PRO A CA 1
ATOM 807 C C . PRO A 1 104 ? -8.912 -4.590 10.698 1.00 82.19 104 PRO A C 1
ATOM 809 O O . PRO A 1 104 ? -8.006 -4.029 10.074 1.00 82.19 104 PRO A O 1
ATOM 812 N N . ARG A 1 105 ? -8.932 -4.604 12.030 1.00 81.19 105 ARG A N 1
ATOM 813 C CA . ARG A 1 105 ? -7.873 -3.972 12.819 1.00 81.19 105 ARG A CA 1
ATOM 814 C C . ARG A 1 105 ? -6.612 -4.829 12.768 1.00 81.19 105 ARG A C 1
ATOM 816 O O . ARG A 1 105 ? -6.625 -5.979 13.176 1.00 81.19 105 ARG A O 1
ATOM 823 N N . PHE A 1 106 ? -5.497 -4.238 12.353 1.00 84.25 106 PHE A N 1
ATOM 824 C CA . PHE A 1 106 ? -4.176 -4.854 12.462 1.00 84.25 106 PHE A CA 1
ATOM 825 C C . PHE A 1 106 ? -3.120 -3.798 12.770 1.00 84.25 106 PHE A C 1
ATOM 827 O O . PHE A 1 106 ? -3.181 -2.664 12.291 1.00 84.25 106 PHE A O 1
ATOM 834 N N . ARG A 1 107 ? -2.121 -4.174 13.576 1.00 80.81 107 ARG A N 1
ATOM 835 C CA . ARG A 1 107 ? -1.007 -3.274 13.911 1.00 80.81 107 ARG A CA 1
ATOM 836 C C . ARG A 1 107 ? 0.020 -3.210 12.789 1.00 80.81 107 ARG A C 1
ATOM 838 O O . ARG A 1 107 ? 0.430 -2.118 12.410 1.00 80.81 107 ARG A O 1
ATOM 845 N N . ARG A 1 108 ? 0.439 -4.369 12.275 1.00 88.56 108 ARG A N 1
ATOM 846 C CA . ARG A 1 108 ? 1.436 -4.501 11.208 1.00 88.56 108 ARG A CA 1
ATOM 847 C C . ARG A 1 108 ? 1.333 -5.877 10.563 1.00 88.56 108 ARG A C 1
ATOM 849 O O . ARG A 1 108 ? 1.345 -6.866 11.286 1.00 88.56 108 ARG A O 1
ATOM 856 N N . VAL A 1 109 ? 1.265 -5.937 9.236 1.00 89.75 109 VAL A N 1
ATOM 857 C CA . VAL A 1 109 ? 1.199 -7.202 8.483 1.00 89.75 109 VAL A CA 1
ATOM 858 C C . VAL A 1 109 ? 2.130 -7.177 7.275 1.00 89.75 109 VAL A C 1
ATOM 860 O O . VAL A 1 109 ? 2.332 -6.125 6.661 1.00 89.75 109 VAL A O 1
ATOM 863 N N . LYS A 1 110 ? 2.712 -8.335 6.948 1.00 91.62 110 LYS A N 1
ATOM 864 C CA . LYS A 1 110 ? 3.433 -8.549 5.687 1.00 91.62 110 LYS A CA 1
ATOM 865 C C . LYS A 1 110 ? 2.414 -8.673 4.562 1.00 91.62 110 LYS A C 1
ATOM 867 O O . LYS A 1 110 ? 1.390 -9.321 4.746 1.00 91.62 110 LYS A O 1
ATOM 872 N N . CYS A 1 111 ? 2.671 -8.016 3.439 1.00 91.25 111 CYS A N 1
ATOM 873 C CA . CYS A 1 111 ? 1.753 -7.998 2.307 1.00 91.25 111 CYS A CA 1
ATOM 874 C C . CYS A 1 111 ? 2.303 -8.841 1.160 1.00 91.25 111 CYS A C 1
ATOM 876 O O . CYS A 1 111 ? 3.511 -8.863 0.929 1.00 91.25 111 CYS A O 1
ATOM 878 N N . TRP A 1 112 ? 1.407 -9.457 0.397 1.00 91.25 112 TRP A N 1
ATOM 879 C CA . TRP A 1 112 ? 1.748 -9.960 -0.927 1.00 91.25 112 TRP A CA 1
ATOM 880 C C . TRP A 1 112 ? 1.718 -8.811 -1.921 1.00 91.25 112 TRP A C 1
ATOM 882 O O . TRP A 1 112 ? 0.930 -7.870 -1.770 1.00 91.25 112 TRP A O 1
ATOM 892 N N . PHE A 1 113 ? 2.537 -8.887 -2.963 1.00 93.62 113 PHE A N 1
ATOM 893 C CA . PHE A 1 113 ? 2.479 -7.901 -4.027 1.00 93.62 113 PHE A CA 1
ATOM 894 C C . PHE A 1 113 ? 2.870 -8.474 -5.383 1.00 93.62 113 PHE A C 1
ATOM 896 O O . PHE A 1 113 ? 3.553 -9.488 -5.478 1.00 93.62 113 PHE A O 1
ATOM 903 N N . GLN A 1 114 ? 2.433 -7.787 -6.432 1.00 93.88 114 GLN A N 1
ATOM 904 C CA . GLN A 1 114 ? 2.802 -8.067 -7.811 1.00 93.88 114 GLN A CA 1
ATOM 905 C C . GLN A 1 114 ? 2.992 -6.746 -8.549 1.00 93.88 114 GLN A C 1
ATOM 907 O O . GLN A 1 114 ? 2.140 -5.859 -8.461 1.00 93.88 114 GLN A O 1
ATOM 912 N N . ILE A 1 115 ? 4.091 -6.634 -9.290 1.00 94.50 115 ILE A N 1
ATOM 913 C CA . ILE A 1 115 ? 4.335 -5.537 -10.225 1.00 94.50 115 ILE A CA 1
ATOM 914 C C . ILE A 1 115 ? 4.172 -6.092 -11.640 1.00 94.50 115 ILE A C 1
ATOM 916 O O . ILE A 1 115 ? 4.838 -7.056 -12.004 1.00 94.50 115 ILE A O 1
ATOM 920 N N . ASP A 1 116 ? 3.280 -5.492 -12.423 1.00 95.31 116 ASP A N 1
ATOM 921 C CA . ASP A 1 116 ? 3.104 -5.773 -13.850 1.00 95.31 116 ASP A CA 1
ATOM 922 C C . ASP A 1 116 ? 3.650 -4.572 -14.630 1.00 95.31 116 ASP A C 1
ATOM 924 O O . ASP A 1 116 ? 3.022 -3.509 -14.663 1.00 95.31 116 ASP A O 1
ATOM 928 N N . THR A 1 117 ? 4.848 -4.727 -15.201 1.00 93.81 117 THR A N 1
ATOM 929 C CA . THR A 1 117 ? 5.560 -3.674 -15.944 1.00 93.81 117 THR A CA 1
ATOM 930 C C . THR A 1 117 ? 4.961 -3.399 -17.316 1.00 93.81 117 THR A C 1
ATOM 932 O O . THR A 1 117 ? 5.046 -2.275 -17.792 1.00 93.81 117 THR A O 1
ATOM 935 N N . ALA A 1 118 ? 4.276 -4.368 -17.929 1.00 95.19 118 ALA A N 1
ATOM 936 C CA . ALA A 1 118 ? 3.575 -4.141 -19.191 1.00 95.19 118 ALA A CA 1
ATOM 937 C C . ALA A 1 118 ? 2.360 -3.221 -18.996 1.00 95.19 118 ALA A C 1
ATOM 939 O O . ALA A 1 118 ? 2.018 -2.435 -19.878 1.00 95.19 118 ALA A O 1
ATOM 940 N N . LYS A 1 119 ? 1.711 -3.306 -17.829 1.00 95.44 119 LYS A N 1
ATOM 941 C CA . LYS A 1 119 ? 0.534 -2.490 -17.488 1.00 95.44 119 LYS A CA 1
ATOM 942 C C . LYS A 1 119 ? 0.839 -1.299 -16.587 1.00 95.44 119 LYS A C 1
ATOM 944 O O . LYS A 1 119 ? -0.078 -0.544 -16.275 1.00 95.44 119 LYS A O 1
ATOM 949 N N . ASN A 1 120 ? 2.086 -1.133 -16.149 1.00 96.56 120 ASN A N 1
ATOM 950 C CA . ASN A 1 120 ? 2.490 -0.136 -15.156 1.00 96.56 120 ASN A CA 1
ATOM 951 C C . ASN A 1 120 ? 1.649 -0.201 -13.871 1.00 96.56 120 ASN A C 1
ATOM 953 O O . ASN A 1 120 ? 1.144 0.817 -13.391 1.00 96.56 120 ASN A O 1
ATOM 957 N N . THR A 1 121 ? 1.451 -1.401 -13.315 1.00 97.25 121 THR A N 1
ATOM 958 C CA . THR A 1 121 ? 0.627 -1.571 -12.107 1.00 97.25 121 THR A CA 1
ATOM 959 C C . THR A 1 121 ? 1.361 -2.238 -10.957 1.00 97.25 121 THR A C 1
ATOM 961 O O . THR A 1 121 ? 2.183 -3.130 -11.152 1.00 97.25 121 THR A O 1
ATOM 964 N N . LEU A 1 122 ? 1.007 -1.823 -9.740 1.00 96.25 122 LEU A N 1
ATOM 965 C CA . LEU A 1 122 ? 1.339 -2.498 -8.489 1.00 96.25 122 LEU A CA 1
ATOM 966 C C . LEU A 1 122 ? 0.038 -2.997 -7.859 1.00 96.25 122 LEU A C 1
ATOM 968 O O . LEU A 1 122 ? -0.860 -2.207 -7.567 1.00 96.25 122 LEU A O 1
ATOM 972 N N . THR A 1 123 ? -0.054 -4.295 -7.601 1.00 95.88 123 THR A N 1
ATOM 973 C CA . THR A 1 123 ? -1.096 -4.873 -6.749 1.00 95.88 123 THR A CA 1
ATOM 974 C C . THR A 1 123 ? -0.490 -5.218 -5.400 1.00 95.88 123 THR A C 1
ATOM 976 O O . THR A 1 123 ? 0.534 -5.888 -5.351 1.00 95.88 123 THR A O 1
ATOM 979 N N . VAL A 1 124 ? -1.124 -4.783 -4.313 1.00 95.06 124 VAL A N 1
ATOM 980 C CA . VAL A 1 124 ? -0.762 -5.132 -2.934 1.00 95.06 124 VAL A CA 1
ATOM 981 C C . VAL A 1 124 ? -1.945 -5.844 -2.297 1.00 95.06 124 VAL A C 1
ATOM 983 O O . VAL A 1 124 ? -3.025 -5.264 -2.196 1.00 95.06 124 VAL A O 1
ATOM 986 N N . ALA A 1 125 ? -1.754 -7.083 -1.857 1.00 93.69 125 ALA A N 1
ATOM 987 C CA . ALA A 1 125 ? -2.741 -7.821 -1.087 1.00 93.69 125 ALA A CA 1
ATOM 988 C C . ALA A 1 125 ? -2.334 -7.857 0.391 1.00 93.69 125 ALA A C 1
ATOM 990 O O . ALA A 1 125 ? -1.259 -8.328 0.762 1.00 93.69 125 ALA A O 1
ATOM 991 N N . ILE A 1 126 ? -3.214 -7.320 1.227 1.00 92.50 126 ILE A N 1
ATOM 992 C CA . ILE A 1 126 ? -3.050 -7.187 2.668 1.00 92.50 126 ILE A CA 1
ATOM 993 C C . ILE A 1 126 ? -3.825 -8.337 3.308 1.00 92.50 126 ILE A C 1
ATOM 995 O O . ILE A 1 126 ? -5.061 -8.285 3.296 1.00 92.50 126 ILE A O 1
ATOM 999 N N . PRO A 1 127 ? -3.148 -9.366 3.844 1.00 90.31 127 PRO A N 1
ATOM 1000 C CA . PRO A 1 127 ? -3.834 -10.429 4.553 1.00 90.31 127 PRO A CA 1
ATOM 1001 C C . PRO A 1 127 ? -4.570 -9.853 5.752 1.00 90.31 127 PRO A C 1
ATOM 1003 O O . PRO A 1 127 ? -4.016 -9.085 6.546 1.00 90.31 127 PRO A O 1
ATOM 1006 N N . PHE A 1 128 ? -5.810 -10.283 5.907 1.00 84.94 128 PHE A N 1
ATOM 1007 C CA . PHE A 1 128 ? -6.456 -10.257 7.200 1.00 84.94 128 PHE A CA 1
ATOM 1008 C C . PHE A 1 128 ? -5.847 -11.461 7.894 1.00 84.94 128 PHE A C 1
ATOM 1010 O O . PHE A 1 128 ? -6.153 -12.592 7.526 1.00 84.94 128 PHE A O 1
ATOM 1017 N N . GLY A 1 129 ? -4.838 -11.229 8.745 1.00 68.44 129 GLY A N 1
ATOM 1018 C CA . GLY A 1 129 ? -4.235 -12.315 9.517 1.00 68.44 129 GLY A CA 1
ATOM 1019 C C . GLY A 1 129 ? -5.369 -13.175 10.054 1.00 68.44 129 GLY A C 1
ATOM 1020 O O . GLY A 1 129 ? -6.363 -12.603 10.499 1.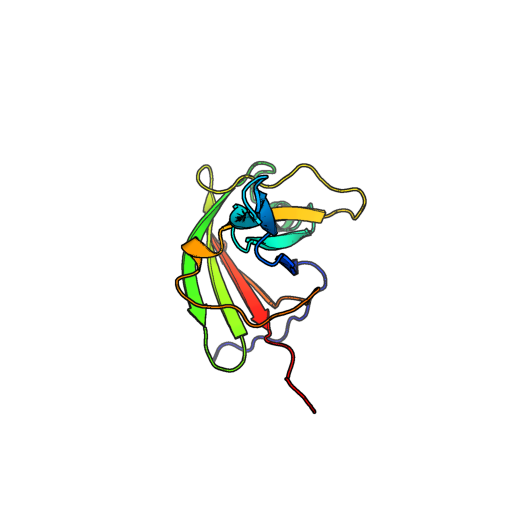00 68.44 129 GLY A O 1
ATOM 1021 N N . SER A 1 130 ? -5.277 -14.497 9.890 1.00 46.81 130 SER A N 1
ATOM 1022 C CA . SER A 1 130 ? -6.312 -15.408 10.367 1.00 46.81 130 SER A CA 1
ATOM 1023 C C . SER A 1 130 ? -6.688 -14.968 11.774 1.00 46.81 130 SER A C 1
ATOM 1025 O O . SER A 1 130 ? -5.828 -14.987 12.657 1.00 46.81 130 SER A O 1
ATOM 1027 N N . GLU A 1 131 ? -7.927 -14.513 11.964 1.00 40.44 131 GLU A N 1
ATOM 1028 C CA . GLU A 1 131 ? -8.527 -14.478 13.288 1.00 40.44 131 GLU A CA 1
ATOM 1029 C C . GLU A 1 131 ? -8.615 -15.947 13.717 1.00 40.44 131 GLU A C 1
ATOM 1031 O O . GLU A 1 131 ? -9.5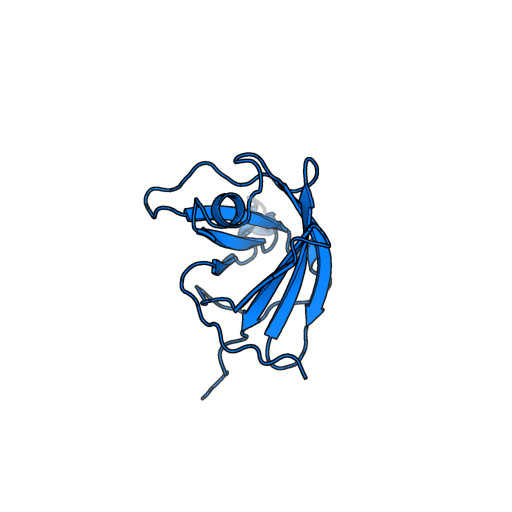88 -16.646 13.463 1.00 40.44 131 GLU A O 1
ATOM 1036 N N . GLY A 1 132 ? -7.494 -16.461 14.214 1.00 32.50 132 GLY A N 1
ATOM 1037 C CA . GLY A 1 132 ? -7.369 -17.745 14.869 1.00 32.50 132 GLY A CA 1
ATOM 1038 C C . GLY A 1 132 ? -7.395 -17.452 16.354 1.00 32.50 132 GLY A C 1
ATOM 1039 O O . GLY A 1 132 ? -6.479 -16.796 16.848 1.00 32.50 132 GLY A O 1
ATOM 1040 N N . CYS A 1 133 ? -8.506 -17.863 16.959 1.00 31.38 133 CYS A N 1
ATOM 1041 C CA . CYS A 1 133 ? -8.848 -17.903 18.376 1.00 31.38 133 CYS A CA 1
ATOM 1042 C C . CYS A 1 133 ? -7.677 -18.011 19.359 1.00 31.38 133 CYS A C 1
ATOM 1044 O O . CYS A 1 133 ? -6.743 -18.802 19.097 1.00 31.38 133 CYS A O 1
#

Secondary structure (DSSP, 8-state):
--------TTEEEEEEPPEEEE-TTS-EEEEE--EEEEEEETTTTGGGT--TT-EEEEEEEEE-SSEEEEEEEEESSSBPPPPPPTTSEEEEEEEGGGTSSPPPP-S-EE-EEEEETTTTEEEEEEE------

Organism: Aeromonas caviae (NCBI:txid648)

p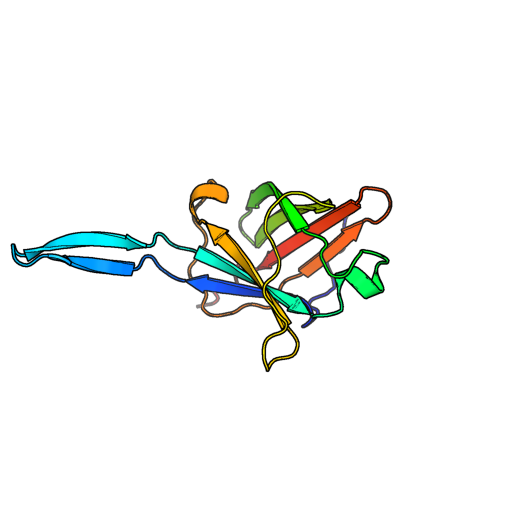LDDT: mean 86.13, std 15.12, range [31.38, 97.75]

Foldseek 3Di:
DDDQPDLDQQKKKFKDAFDWDADPVRDIDTPAHIKMKIWGQQCNVVVVPDDSFWAWAFDDWDDDPWWIKTKTATGNDHWTWAPQDPVNTTMTIDGPVNRVDDDDHDGMFRWGWDQDPVRRMIMIIGTPPPPDD

=== Feature glossary ===
Feature key, reading from the visual/contextual features back to the raw sequence:

Rendered structure images. Structure images are PyMOL renders from six orthogonal camera directions. Cartoon representation draws helices as coils and strands as arrows; sticks shows the backbone as bonds; surface shows the solvent-excluded envelope. Rainbow coloring maps sequence position to hue (blue→red, N→C); chain coloring assigns a 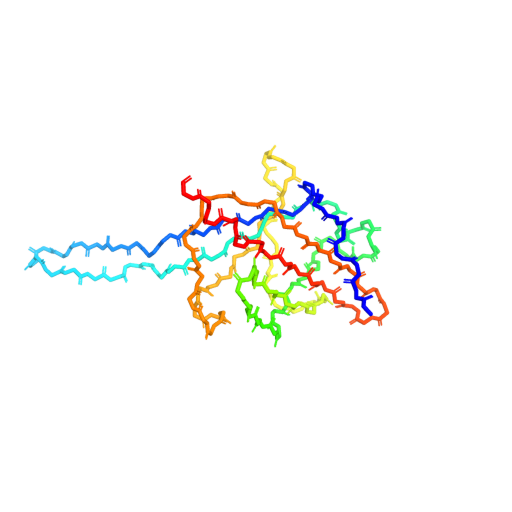distinct color per polypeptide.

Contact-map, Ramachandran, and PAE plots. Three diagnostic plots accompany the record. The Cα contact map visualizes the tertiary structure as a 2D adjacency matrix (8 Å cutoff, sequence-local contacts suppressed). The Ramachandran plot shows the distribution of backbone (φ, ψ) torsions, with points in the α and β basins reflecting secondary structure content. The PAE plot shows AlphaFold's inter-residue confidence as a color matrix.

InterPro / GO / CATH / organism. The annotation block draws on four external resources. InterPro: which protein families and domains the sequence belongs to. GO: standardized terms for what the protein does, what process it participates in, and where in the cell it acts. CATH: which structural fold it has in the CATH hierarchy. Organism: the species of origin.

Nearest PDB structures. Structural nearest neighbors (via Foldseek easy-search vs the PDB). Reported per hit: target PDB id, E-value, and alignment TM-score. A TM-score above ~0.5 is the conventional threshold for 'same fold'.

Predicted aligned error. Predicted aligned error is AlphaFold's pairwise confidence. Unlike pLDDT (per-residue), PAE is per-residue-pair and captures whether two parts of the structure are correctly placed relative to each other. Units are ångströms of expected positional error.

Solvent-accessible surface area. SASA measures how much of the protein is reachable by solvent. It is computed by rolling a water-sized probe over the atomic surface and summing the exposed area (Å²). Per-residue SASA distinguishes core (buried, low SASA) from surface (exposed, high SASA) residues; total SASA is a whole-molecule size measure.

B-factor. Crystallographic B-factors measure how much each atom's electron density is smeared out, in Å². They rise in mobile loops and surface residues and fall in the buried interior. In AlphaFold models this column is repurposed to hold pLDDT instead.

pLDDT. For AlphaFold models, the B-factor field carries pLDDT — the model's own estimate of local accuracy on a 0–100 scale. Regions with pLDDT<50 should be treated as essentially unmodeled; they often correspond to intrinsically disordered segments.

Backbone torsions (φ/ψ). φ (phi) and ψ (psi) are the two rotatable backbone dihedrals per residue: φ is the C(i-1)–N–Cα–C torsion, ψ is the N–Cα–C–N(i+1) torsion, both in degrees on (−180°, 180°]. α-helical residues cluster near (−60°, −45°); β-strand residues near (−120°, +130°). A Ramachandran plot is simply a scatter of (φ, ψ) for every residue.

Radius of gyration, Cα contacts, bounding box. Radius of gyration (Rg) is the root-mean-square distance of Cα atoms from their centroid — a single number for overall size and compactness. A globular domain of N residues has Rg ≈ 2.2·N^0.38 Å; an extended or disordered chain has a much larger Rg. The Cα contact count is the number of residue pairs whose Cα atoms are within 8 Å and are more than four positions apart in sequence — a standard proxy for tertiary packing density. The bounding box is the smallest axis-aligned box enclosing all Cα atoms.

Secondary structure (3-state, P-SEA). Three-state secondary structure (P-SEA) collapses the eight DSSP classes into helix (a), strand (b), and coil (c). P-SEA assigns these from Cα geometry alone — distances and angles — without requiring backbone oxygens, so it works on any Cα trace.

Secondary structure (8-state, DSSP). Secondary structure is the local, repeating backbone conformation. DSSP classifies it into eight states by reading the hydrogen-bond network: three helix types (H, G, I), two β types (E, B), two non-regular types (T, S), and unstructured coil (-).

Foldseek 3Di. The Foldseek 3Di string encodes local tertiary geometry as a 20-letter alphabet — one character per residue — derived from the relative positions of nearby Cα atoms. Unlike the amino-acid sequence, 3Di is a direct function of the 3D structure, so t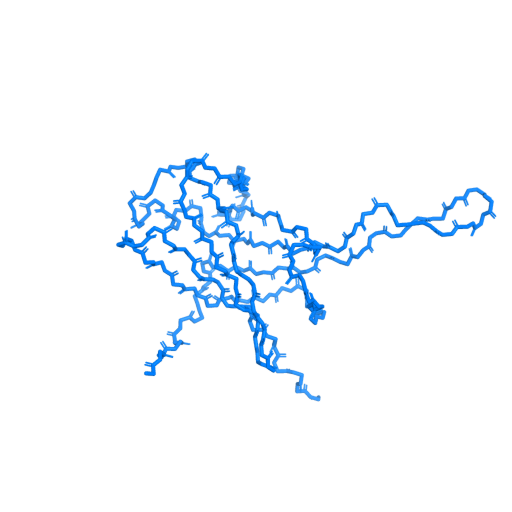wo proteins with the same fold have similar 3Di strings even at low sequence identity.

mmCIF coordinates. Structure coordinates are given as an mmCIF _atom_site loop: one row per atom with element, residue name, chain id, sequence number, and x/y/z position in Å. Only the four main-chain atoms per residue are included here; side chains are omitted to keep the record compact.

Sequence. This is the polypeptide sequence — one letter per residue, N-terminus first. Length ranges from a few dozen residues for small domains to over a thousand for large multi-domain proteins.